Protein AF-A0A2D4KWH8-F1 (afdb_monomer)

Foldseek 3Di:
DDDDDDDDDDDDDDDDDDDDDDDDVPVCPVVDDDDDDDDDPPPPDPPPQWDDDPNDTDRNVVVVVVVVVVVVVVVVVVVVVVVVVVVVVVVVVVVVVVVVVVVVVVVVVVVVVD

Mean predicted aligned error: 17.45 Å

pLDDT: mean 77.07, std 23.11, range [33.53, 98.75]

Sequence (114 aa):
FVCRYRSLRYSRQEGTEAGLGEEELAGNLHFLRPSVSCTKSTREAQSTNLIPYNGAVLNVSKLLEKAEQTENSRLYLENKIHTLELKLEETQLRFSSTEASNKALTLEAQELQK

Radius of gyration: 33.53 Å; Cα contacts (8 Å, |Δi|>4): 15; chains: 1; bounding box: 58×34×99 Å

Organism: NCBI:txid1970185

Secondary structure (DSSP, 8-state):
----PPP--------------SS-TTTTGGGSPP----------SS-TTEEEETTEEEEHHHHHHHHHHHHHHHHHHHHHHHHHHHHHHHHHHHHHHHHHHHHHHHHHHHHHT-

Structure (mmCIF, N/CA/C/O backbone):
data_AF-A0A2D4KWH8-F1
#
_entry.id   AF-A0A2D4KWH8-F1
#
loop_
_atom_site.group_PDB
_atom_site.id
_atom_site.type_symbol
_atom_site.label_atom_id
_atom_site.label_alt_id
_atom_site.label_comp_id
_atom_site.label_asym_id
_atom_site.label_entity_id
_atom_site.label_seq_id
_atom_site.pdbx_PDB_ins_code
_atom_site.Cartn_x
_atom_site.Cartn_y
_atom_site.Cartn_z
_atom_site.occupancy
_atom_site.B_iso_or_equiv
_atom_site.auth_seq_id
_atom_site.auth_comp_id
_atom_site.auth_asym_id
_atom_site.auth_atom_id
_atom_site.pdbx_PDB_model_num
ATOM 1 N N . PHE A 1 1 ? 0.988 -15.385 4.400 1.00 41.81 1 PHE A N 1
ATOM 2 C CA . PHE A 1 1 ? 0.330 -14.594 3.341 1.00 41.81 1 PHE A CA 1
ATOM 3 C C . PHE A 1 1 ? 1.244 -14.573 2.124 1.00 41.81 1 PHE A C 1
ATOM 5 O O . PHE A 1 1 ? 2.416 -14.277 2.291 1.00 41.81 1 PHE A O 1
ATOM 12 N N . VAL A 1 2 ? 0.771 -14.973 0.939 1.00 50.62 2 VAL A N 1
ATOM 13 C CA . VAL A 1 2 ? 1.586 -14.971 -0.293 1.00 50.62 2 VAL A CA 1
ATOM 14 C C . VAL A 1 2 ? 1.047 -13.881 -1.213 1.00 50.62 2 VAL A C 1
ATOM 16 O O . VAL A 1 2 ? -0.013 -14.047 -1.814 1.00 50.62 2 VAL A O 1
ATOM 19 N N . CYS A 1 3 ? 1.761 -12.762 -1.317 1.00 44.06 3 CYS A N 1
ATOM 20 C CA . CYS A 1 3 ? 1.431 -11.689 -2.252 1.00 44.06 3 CYS A CA 1
ATOM 21 C C . CYS A 1 3 ? 1.889 -12.084 -3.664 1.00 44.06 3 CYS A C 1
ATOM 23 O O . CYS A 1 3 ? 3.050 -11.916 -4.029 1.00 44.06 3 CYS A O 1
ATOM 25 N N . ARG A 1 4 ? 0.978 -12.649 -4.466 1.00 54.25 4 ARG A N 1
ATOM 26 C CA . ARG A 1 4 ? 1.201 -12.884 -5.901 1.00 54.25 4 ARG A CA 1
ATOM 27 C C . ARG A 1 4 ? 0.936 -11.595 -6.677 1.00 54.25 4 ARG A C 1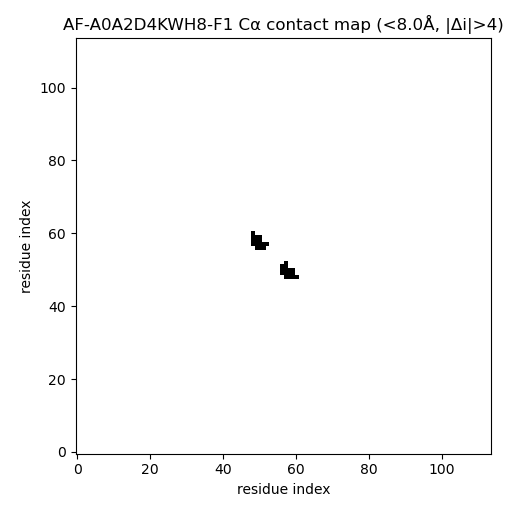
ATOM 29 O O . ARG A 1 4 ? -0.217 -11.266 -6.944 1.00 54.25 4 ARG A O 1
ATOM 36 N N . TYR A 1 5 ? 1.991 -10.899 -7.091 1.00 65.94 5 TYR A N 1
ATOM 37 C CA . TYR A 1 5 ? 1.865 -9.820 -8.070 1.00 65.94 5 TYR A CA 1
ATOM 38 C C . TYR A 1 5 ? 1.685 -10.407 -9.477 1.00 65.94 5 TYR A C 1
ATOM 40 O O . TYR A 1 5 ? 2.453 -11.259 -9.922 1.00 65.94 5 TYR A O 1
ATOM 48 N N . ARG A 1 6 ? 0.627 -9.978 -10.173 1.00 59.81 6 ARG A N 1
ATOM 49 C CA . ARG A 1 6 ? 0.302 -10.403 -11.540 1.00 59.81 6 ARG A CA 1
ATOM 50 C C . ARG A 1 6 ? 1.106 -9.545 -12.519 1.00 59.81 6 ARG A C 1
ATOM 52 O O . ARG A 1 6 ? 0.963 -8.327 -12.509 1.00 59.81 6 ARG A O 1
ATOM 59 N N . SER A 1 7 ? 1.932 -10.157 -13.368 1.00 64.50 7 SER A N 1
ATOM 60 C CA . SER A 1 7 ? 2.643 -9.421 -14.422 1.00 64.50 7 SER A CA 1
ATOM 61 C C . SER A 1 7 ? 1.648 -8.790 -15.398 1.00 64.50 7 SER A C 1
ATOM 63 O O . SER A 1 7 ? 0.864 -9.494 -16.039 1.00 64.50 7 SER A O 1
ATOM 65 N N . LEU A 1 8 ? 1.696 -7.464 -15.520 1.00 56.19 8 LEU A N 1
ATOM 66 C CA . LEU A 1 8 ? 0.960 -6.712 -16.532 1.00 56.19 8 LEU A CA 1
ATOM 67 C C . LEU A 1 8 ? 1.629 -6.928 -17.893 1.00 56.19 8 LEU A C 1
ATOM 69 O O . LEU A 1 8 ? 2.775 -6.536 -18.103 1.00 56.19 8 LEU A O 1
ATOM 73 N N . ARG A 1 9 ? 0.913 -7.573 -18.821 1.00 57.50 9 ARG A N 1
ATOM 74 C CA . ARG A 1 9 ? 1.297 -7.614 -20.235 1.00 57.50 9 ARG A CA 1
ATOM 75 C C . ARG A 1 9 ? 0.568 -6.496 -20.967 1.00 57.50 9 ARG A C 1
ATOM 77 O O . ARG A 1 9 ? -0.652 -6.537 -21.089 1.00 57.50 9 ARG A O 1
ATOM 84 N N . TYR A 1 10 ? 1.320 -5.514 -21.447 1.00 50.47 10 TYR A N 1
ATOM 85 C CA . TYR A 1 10 ? 0.793 -4.475 -22.321 1.00 50.47 10 TYR A CA 1
ATOM 86 C C . TYR A 1 10 ? 0.737 -5.025 -23.750 1.00 50.47 10 TYR A C 1
ATOM 88 O O . TYR A 1 10 ? 1.770 -5.169 -24.402 1.00 50.47 10 TYR A O 1
ATOM 96 N N . SER A 1 11 ? -0.465 -5.349 -24.233 1.00 53.59 11 SER A N 1
ATOM 97 C CA . SER A 1 11 ? -0.700 -5.437 -25.676 1.00 53.59 11 SER A CA 1
ATOM 98 C C . SER A 1 11 ? -0.567 -4.028 -26.240 1.00 53.59 11 SER A C 1
ATOM 100 O O . SER A 1 11 ? -1.377 -3.155 -25.936 1.00 53.59 11 SER A O 1
ATOM 102 N N . ARG A 1 12 ? 0.475 -3.792 -27.036 1.00 50.41 12 ARG A N 1
ATOM 103 C CA . ARG A 1 12 ? 0.582 -2.593 -27.866 1.00 50.41 12 ARG A CA 1
ATOM 104 C C . ARG A 1 12 ? -0.544 -2.655 -28.900 1.00 50.41 12 ARG A C 1
ATOM 106 O O . ARG A 1 12 ? -0.496 -3.489 -29.795 1.00 50.41 12 ARG A O 1
ATOM 113 N N . GLN A 1 13 ? -1.548 -1.796 -28.761 1.00 41.66 13 GLN A N 1
ATOM 114 C CA . GLN A 1 13 ? -2.479 -1.503 -29.843 1.00 41.66 13 GLN A CA 1
ATOM 115 C C . GLN A 1 13 ? -1.886 -0.326 -30.619 1.00 41.66 13 GLN A C 1
ATOM 117 O O . GLN A 1 13 ? -1.821 0.791 -30.109 1.00 41.66 13 GLN A O 1
ATOM 122 N N . GLU A 1 14 ? -1.350 -0.605 -31.806 1.00 51.16 14 GLU A N 1
ATOM 123 C CA . GLU A 1 14 ? -0.969 0.434 -32.759 1.00 51.16 14 GLU A CA 1
ATOM 124 C C . GLU A 1 14 ? -2.260 1.050 -33.303 1.00 51.16 14 GLU A C 1
ATOM 126 O O . GLU A 1 14 ? -3.049 0.380 -33.967 1.00 51.16 14 GLU A O 1
ATOM 131 N N . GLY A 1 15 ? -2.513 2.302 -32.924 1.00 37.72 15 GLY A N 1
ATOM 132 C CA . GLY A 1 15 ? -3.577 3.121 -33.486 1.00 37.72 15 GLY A CA 1
ATOM 133 C C . GLY A 1 15 ? -3.118 3.683 -34.822 1.00 37.72 15 GLY A C 1
ATOM 134 O O . GLY A 1 15 ? -2.118 4.387 -34.904 1.00 37.72 15 GLY A O 1
ATOM 135 N N . THR A 1 16 ? -3.829 3.286 -35.867 1.00 43.84 16 THR A N 1
ATOM 136 C CA . THR A 1 16 ? -3.731 3.778 -37.236 1.00 43.84 16 THR A CA 1
ATOM 137 C C . THR A 1 16 ? -4.466 5.114 -37.334 1.00 43.84 16 THR A C 1
ATOM 139 O O . T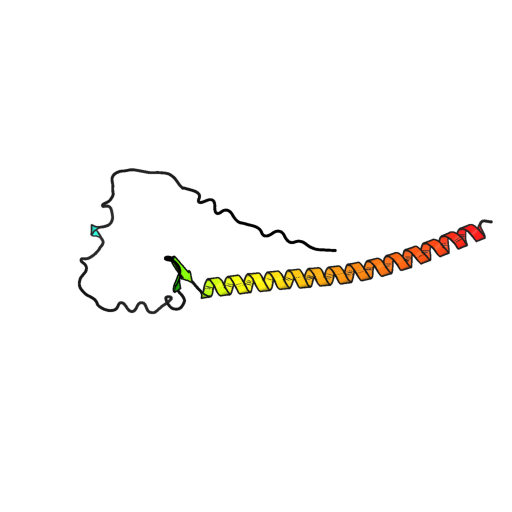HR A 1 16 ? -5.686 5.137 -37.184 1.00 43.84 16 THR A O 1
ATOM 142 N N . GLU A 1 17 ? -3.763 6.204 -37.647 1.00 40.50 17 GLU A N 1
ATOM 143 C CA . GLU A 1 17 ? -4.412 7.429 -38.131 1.00 40.50 17 GLU A CA 1
ATOM 144 C C . GLU A 1 17 ? -4.558 7.299 -39.653 1.00 40.50 17 GLU A C 1
ATOM 146 O O . GLU A 1 17 ? -3.587 7.383 -40.407 1.00 40.50 17 GLU A O 1
ATOM 151 N N . ALA A 1 18 ? -5.775 7.008 -40.103 1.00 45.56 18 ALA A N 1
ATOM 152 C CA . ALA A 1 18 ? -6.130 6.952 -41.510 1.00 45.56 18 ALA A CA 1
ATOM 153 C C . ALA A 1 18 ? -6.310 8.362 -42.095 1.00 45.56 18 ALA A C 1
ATOM 155 O O . ALA A 1 18 ? -6.959 9.210 -41.485 1.00 45.56 18 ALA A O 1
ATOM 156 N N . GLY A 1 19 ? -5.843 8.546 -43.334 1.00 37.84 19 GLY A N 1
ATOM 157 C CA . GLY A 1 19 ? -6.413 9.511 -44.274 1.00 37.84 19 GLY A CA 1
ATOM 158 C C . GLY A 1 19 ? -5.412 10.486 -44.884 1.00 37.84 19 GLY A C 1
ATOM 159 O O . GLY A 1 19 ? -5.107 11.509 -44.284 1.00 37.84 19 GLY A O 1
ATOM 160 N N . LEU A 1 20 ? -4.991 10.226 -46.124 1.00 34.53 20 LEU A N 1
ATOM 161 C CA . LEU A 1 20 ? -5.479 10.939 -47.317 1.00 34.53 20 LEU A CA 1
ATOM 162 C C . LEU A 1 20 ? -4.542 10.694 -48.513 1.00 34.53 20 LEU A C 1
ATOM 164 O O . LEU A 1 20 ? -3.345 10.936 -48.421 1.00 34.53 20 LEU A O 1
ATOM 168 N N . GLY A 1 21 ? -5.141 10.302 -49.641 1.00 33.53 21 GLY A N 1
ATOM 169 C CA . GL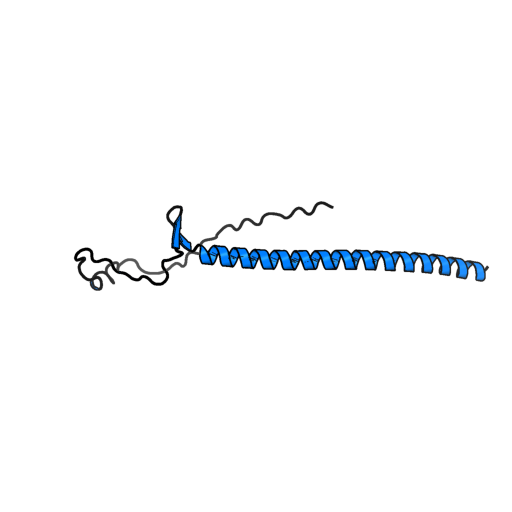Y A 1 21 ? -4.674 10.672 -50.978 1.00 33.53 21 GLY A CA 1
ATOM 170 C C . GLY A 1 21 ? -3.555 9.828 -51.574 1.00 33.53 21 GLY A C 1
ATOM 171 O O . GLY A 1 21 ? -2.374 10.056 -51.338 1.00 33.53 21 GLY A O 1
ATOM 172 N N . GLU A 1 22 ? -3.949 8.905 -52.439 1.00 51.66 22 GLU A N 1
ATOM 173 C CA . GLU A 1 22 ? -3.101 8.396 -53.511 1.00 51.66 22 GLU A CA 1
ATOM 174 C 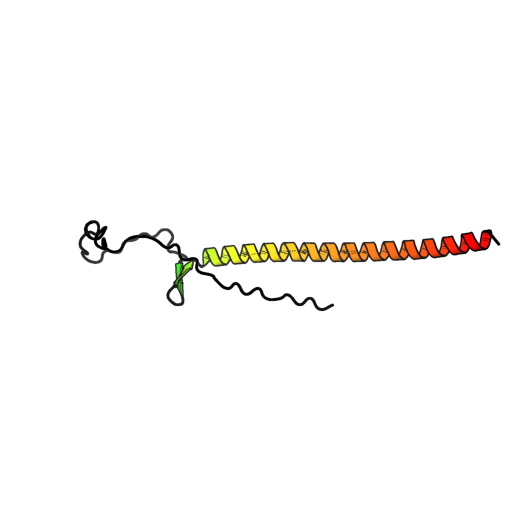C . GLU A 1 22 ? -2.757 9.579 -54.453 1.00 51.66 22 GLU A C 1
ATOM 176 O O . GLU A 1 22 ? -3.613 10.433 -54.676 1.00 51.66 22 GLU A O 1
ATOM 181 N N . GLU A 1 23 ? -1.525 9.621 -54.989 1.00 50.81 23 GLU A N 1
ATOM 182 C CA . GLU A 1 23 ? -1.093 10.431 -56.160 1.00 50.81 23 GLU A CA 1
ATOM 183 C C . GLU A 1 23 ? -0.182 11.681 -55.999 1.00 50.81 23 GLU A C 1
ATOM 185 O O . GLU A 1 23 ? -0.122 12.504 -56.904 1.00 50.81 23 GLU A O 1
ATOM 190 N N . GLU A 1 24 ? 0.673 11.802 -54.970 1.00 50.81 24 GLU A N 1
ATOM 191 C CA . GLU A 1 24 ? 1.770 12.806 -55.036 1.00 50.81 24 GLU A CA 1
ATOM 192 C C . GLU A 1 24 ? 3.101 12.353 -54.404 1.00 50.81 24 GLU A C 1
ATOM 194 O O . GLU A 1 24 ? 3.711 13.009 -53.559 1.00 50.81 24 GLU A O 1
ATOM 199 N N . LEU A 1 25 ? 3.613 11.201 -54.847 1.00 53.91 25 LEU A N 1
ATOM 200 C CA . LEU A 1 25 ? 4.907 10.646 -54.412 1.00 53.91 25 LEU A CA 1
ATOM 201 C C . LEU A 1 25 ? 6.121 11.244 -55.155 1.00 53.91 25 LEU A C 1
ATOM 203 O O . LEU A 1 25 ? 7.063 10.537 -55.504 1.00 53.91 25 LEU A O 1
ATOM 207 N N . ALA A 1 26 ? 6.134 12.558 -55.382 1.00 58.94 26 ALA A N 1
ATOM 208 C CA . ALA A 1 26 ? 7.320 13.284 -55.859 1.00 58.94 26 ALA A CA 1
ATOM 209 C C . ALA A 1 26 ? 7.612 14.566 -55.055 1.00 58.94 26 ALA A C 1
ATOM 211 O O . ALA A 1 26 ? 8.530 15.319 -55.380 1.00 58.94 26 ALA A O 1
ATOM 212 N N . GLY A 1 27 ? 6.877 14.801 -53.966 1.00 55.66 27 GLY A N 1
ATOM 213 C CA . GLY A 1 27 ? 6.786 16.107 -53.313 1.00 55.66 27 GLY A CA 1
ATOM 214 C C . GLY A 1 27 ? 7.971 16.571 -52.465 1.00 55.66 27 GLY A C 1
ATOM 215 O O . GLY A 1 27 ? 7.811 17.561 -51.769 1.00 55.66 27 GLY A O 1
ATOM 216 N N . ASN A 1 28 ? 9.137 15.904 -52.485 1.00 59.50 28 ASN A N 1
ATOM 217 C CA . ASN A 1 28 ? 10.365 16.427 -51.850 1.00 59.50 28 ASN A CA 1
ATOM 218 C C . ASN A 1 28 ? 11.688 16.004 -52.518 1.00 59.50 28 ASN A C 1
ATOM 220 O O . ASN A 1 28 ? 12.761 16.419 -52.076 1.00 59.50 28 ASN A O 1
ATOM 224 N N . LEU A 1 29 ? 11.649 15.191 -53.581 1.00 58.97 29 LEU A N 1
ATOM 225 C CA . LEU A 1 29 ? 12.859 14.586 -54.155 1.00 58.97 29 LEU A CA 1
ATOM 226 C C . LEU A 1 29 ? 13.798 15.634 -54.783 1.00 58.97 29 LEU A C 1
ATOM 228 O O . LEU A 1 29 ? 15.015 15.496 -54.729 1.00 58.97 29 LEU A O 1
ATOM 232 N N . HIS A 1 30 ? 13.230 16.725 -55.298 1.00 59.03 30 HIS A N 1
ATOM 233 C CA . HIS A 1 30 ? 13.955 17.868 -55.859 1.00 59.03 30 HIS A CA 1
ATOM 234 C C . HIS A 1 30 ? 14.722 18.698 -54.806 1.00 59.03 30 HIS A C 1
ATOM 236 O O . HIS A 1 30 ? 15.675 19.395 -55.147 1.00 59.03 30 HIS A O 1
ATOM 242 N N . PHE A 1 31 ? 14.356 18.625 -53.519 1.00 57.28 31 PHE A N 1
ATOM 243 C CA . PHE A 1 31 ? 15.087 19.334 -52.458 1.00 57.28 31 PHE A CA 1
ATOM 244 C C . PHE A 1 31 ? 16.360 18.604 -52.007 1.00 57.28 31 PHE A C 1
ATOM 246 O O . PHE A 1 31 ? 17.158 19.164 -51.251 1.00 57.28 31 PHE A O 1
ATOM 253 N N . LEU A 1 32 ? 16.583 17.369 -52.465 1.00 60.78 32 LEU A N 1
ATOM 254 C CA . LEU A 1 32 ? 17.793 16.613 -52.165 1.00 60.78 32 LEU A CA 1
ATOM 255 C C . LEU A 1 32 ? 18.877 16.958 -53.195 1.00 60.78 32 LEU A C 1
ATOM 257 O O . LEU A 1 32 ? 18.731 16.701 -54.388 1.00 60.78 32 LEU A O 1
ATOM 261 N N . ARG A 1 33 ? 19.986 17.555 -52.741 1.00 53.38 33 ARG A N 1
ATOM 262 C CA . ARG A 1 33 ? 21.149 17.813 -53.607 1.00 53.38 33 ARG A CA 1
ATOM 263 C C . ARG A 1 33 ? 21.760 16.493 -54.110 1.00 53.38 33 ARG A C 1
ATOM 265 O O . ARG A 1 33 ? 21.743 15.513 -53.362 1.00 53.38 33 ARG A O 1
ATOM 272 N N . PRO A 1 34 ? 22.355 16.469 -55.322 1.00 52.12 34 PRO A N 1
ATOM 273 C CA . PRO A 1 34 ? 23.041 15.293 -55.849 1.00 52.12 34 PRO A CA 1
ATOM 274 C C . PRO A 1 34 ? 24.086 14.772 -54.860 1.00 52.12 34 PRO A C 1
ATOM 276 O O . PRO A 1 34 ? 24.923 15.532 -54.371 1.00 52.12 34 PRO A O 1
ATOM 279 N N . SER A 1 35 ? 24.022 13.472 -54.573 1.00 58.34 35 SER A N 1
ATOM 280 C CA . SER A 1 35 ? 25.014 12.754 -53.774 1.00 58.34 35 SER A CA 1
ATOM 281 C C . SER A 1 35 ? 26.379 12.848 -54.455 1.00 58.34 35 SER A C 1
ATOM 283 O O . SER A 1 35 ? 26.636 12.180 -55.455 1.00 58.34 35 SER A O 1
ATOM 285 N N . VAL A 1 36 ? 27.249 13.698 -53.913 1.00 46.50 36 VAL A N 1
ATOM 286 C CA . VAL A 1 36 ? 28.677 13.727 -54.223 1.00 46.50 36 VAL A CA 1
ATOM 287 C C . VAL A 1 36 ? 29.454 13.323 -52.977 1.00 46.50 36 VAL A C 1
ATOM 289 O O . VAL A 1 36 ? 29.395 13.982 -51.944 1.00 46.50 36 VAL A O 1
ATOM 292 N N . SER A 1 37 ? 30.125 12.178 -53.113 1.00 47.88 37 SER A N 1
ATOM 293 C CA . SER A 1 37 ? 31.302 11.692 -52.385 1.00 47.88 37 SER A CA 1
ATOM 294 C C . SER A 1 37 ? 31.495 12.128 -50.926 1.00 47.88 37 SER A C 1
ATOM 296 O O . SER A 1 37 ? 31.838 13.270 -50.633 1.00 47.88 37 SER A O 1
ATOM 298 N N . CYS A 1 38 ? 31.424 11.127 -50.043 1.00 52.59 38 CYS A N 1
ATOM 299 C CA . CYS A 1 38 ? 32.240 10.951 -48.839 1.00 52.59 38 CYS A CA 1
ATOM 300 C C . CYS A 1 38 ? 33.082 12.170 -48.416 1.00 52.59 38 CYS A C 1
ATOM 302 O O . CYS A 1 38 ? 34.242 12.305 -48.794 1.00 52.59 38 CYS A O 1
ATOM 304 N N . THR A 1 39 ? 32.532 13.000 -47.536 1.00 40.38 39 THR A N 1
ATOM 305 C CA . THR A 1 39 ? 33.331 13.653 -46.500 1.00 40.38 39 THR A CA 1
ATOM 306 C C . THR A 1 39 ? 32.593 13.490 -45.180 1.00 40.38 39 THR A C 1
ATOM 308 O O . THR A 1 39 ? 31.377 13.651 -45.087 1.00 40.38 39 THR A O 1
ATOM 311 N N . LYS A 1 40 ? 33.336 13.030 -44.177 1.00 52.66 40 LYS A N 1
ATOM 312 C CA . LYS A 1 40 ? 32.865 12.672 -42.842 1.00 52.66 40 LYS A CA 1
ATOM 313 C C . LYS A 1 40 ? 32.136 13.877 -42.242 1.00 52.66 40 LYS A C 1
ATOM 315 O O . LYS A 1 40 ? 32.771 14.860 -41.873 1.00 52.66 40 LYS A O 1
ATOM 320 N N . SER A 1 41 ? 30.807 13.820 -42.179 1.00 40.19 41 SER A N 1
ATOM 321 C CA . SER A 1 41 ? 30.016 14.826 -41.475 1.00 40.19 41 SER A CA 1
ATOM 322 C C . SER A 1 41 ? 30.104 14.533 -39.985 1.00 40.19 41 SER A C 1
ATOM 324 O O . SER A 1 41 ? 29.315 13.778 -39.419 1.00 40.19 41 SER A O 1
ATOM 326 N N . THR A 1 42 ? 31.112 15.122 -39.355 1.00 50.06 42 THR A N 1
ATOM 327 C CA . THR A 1 42 ? 31.216 15.264 -37.908 1.00 50.06 42 THR A CA 1
ATOM 328 C C . THR A 1 42 ? 30.092 16.192 -37.433 1.00 50.06 42 THR A C 1
ATOM 330 O O . THR A 1 42 ? 30.296 17.374 -37.184 1.00 50.06 42 THR A O 1
ATOM 333 N N . ARG A 1 43 ? 28.868 15.664 -37.309 1.00 46.72 43 ARG A N 1
ATOM 334 C CA . ARG A 1 43 ? 27.929 16.108 -36.269 1.00 46.72 43 ARG A CA 1
ATOM 335 C C . ARG A 1 43 ? 28.193 15.253 -35.035 1.00 46.72 43 ARG A C 1
ATOM 337 O O . ARG A 1 43 ? 27.404 14.396 -34.652 1.00 46.72 43 ARG A O 1
ATOM 344 N N . GLU A 1 44 ? 29.354 15.475 -34.434 1.00 52.22 44 GLU A N 1
ATOM 345 C CA . GLU A 1 44 ? 29.642 15.013 -33.080 1.00 52.22 44 GLU A CA 1
ATOM 346 C C . GLU A 1 44 ? 28.939 15.950 -32.098 1.00 52.22 44 GLU A C 1
ATOM 348 O O . GLU A 1 44 ? 29.522 16.889 -31.575 1.00 52.22 44 GLU A O 1
ATOM 353 N N . ALA A 1 45 ? 27.640 15.734 -31.906 1.00 51.75 45 ALA A N 1
ATOM 354 C CA . ALA A 1 45 ? 26.916 16.201 -30.731 1.00 51.75 45 ALA A CA 1
ATOM 355 C C . ALA A 1 45 ? 25.581 15.446 -30.659 1.00 51.75 45 ALA A C 1
ATOM 357 O O . ALA A 1 45 ? 24.733 15.620 -31.527 1.00 51.75 45 ALA A O 1
ATOM 358 N N . GLN A 1 46 ? 25.398 14.637 -29.608 1.00 51.38 46 GLN A N 1
ATOM 359 C CA . GLN A 1 46 ? 24.222 13.807 -29.257 1.00 51.38 46 GLN A CA 1
ATOM 360 C C . GLN A 1 46 ? 24.165 12.350 -29.767 1.00 51.38 46 GLN A C 1
ATOM 362 O O . GLN A 1 46 ? 23.255 11.619 -29.381 1.00 51.38 46 GLN A O 1
ATOM 367 N N . SER A 1 47 ? 25.136 11.867 -30.547 1.00 53.50 47 SER A N 1
ATOM 368 C CA . SER A 1 47 ? 25.188 10.464 -31.011 1.00 53.50 47 SER A CA 1
ATOM 369 C C . SER A 1 47 ? 25.832 9.477 -30.025 1.00 53.50 47 SER A C 1
ATOM 371 O O . SER A 1 47 ? 25.959 8.299 -30.341 1.00 53.50 47 SER A O 1
ATOM 373 N N . THR A 1 48 ? 26.231 9.912 -28.828 1.00 62.41 48 THR A N 1
ATOM 374 C CA . THR A 1 48 ? 27.072 9.103 -27.926 1.00 62.41 48 THR A CA 1
ATOM 375 C C . THR A 1 48 ? 26.354 7.923 -27.269 1.00 62.41 48 THR A C 1
ATOM 377 O O . THR A 1 48 ? 27.019 6.997 -26.821 1.00 62.41 48 THR A O 1
ATOM 380 N N . ASN A 1 49 ? 25.017 7.916 -27.238 1.00 72.94 49 ASN A N 1
ATOM 381 C CA . ASN A 1 49 ? 24.240 6.920 -26.485 1.00 72.94 49 ASN A CA 1
ATOM 382 C C . ASN A 1 49 ? 23.203 6.164 -27.329 1.00 72.94 49 ASN A C 1
ATOM 384 O O . ASN A 1 49 ? 22.344 5.472 -26.775 1.00 72.94 49 ASN A O 1
ATOM 388 N N . LEU A 1 50 ? 23.251 6.326 -28.655 1.00 91.25 50 LEU A N 1
ATOM 389 C CA . LEU A 1 50 ? 22.380 5.620 -29.588 1.00 91.25 50 LEU A CA 1
ATOM 390 C C . LEU A 1 50 ? 23.070 4.341 -30.067 1.00 91.25 50 LEU A C 1
ATOM 392 O O . LEU A 1 50 ? 24.100 4.416 -30.732 1.00 91.25 50 LEU A O 1
ATOM 396 N N . ILE A 1 51 ? 22.502 3.178 -29.754 1.00 91.62 51 ILE A N 1
ATOM 397 C CA . ILE A 1 51 ? 23.033 1.878 -30.181 1.00 91.62 51 ILE A CA 1
ATOM 398 C C . ILE A 1 51 ? 22.027 1.152 -31.082 1.00 91.62 51 ILE A C 1
ATOM 400 O O . ILE A 1 51 ? 20.839 1.107 -30.753 1.00 91.62 51 ILE A O 1
ATOM 404 N N . PRO A 1 52 ? 22.451 0.569 -32.215 1.00 90.50 52 PRO A N 1
ATOM 405 C CA . PRO A 1 52 ? 21.601 -0.334 -32.972 1.00 90.50 52 PRO A CA 1
ATOM 406 C C . PRO A 1 52 ? 21.416 -1.649 -32.199 1.00 90.50 52 PRO A C 1
ATOM 408 O O . PRO A 1 52 ? 22.379 -2.243 -31.719 1.00 90.50 52 PRO A O 1
ATOM 411 N N . TYR A 1 53 ? 20.179 -2.119 -32.085 1.00 90.81 53 TYR A N 1
ATOM 412 C CA . TYR A 1 53 ? 19.817 -3.376 -31.437 1.00 90.81 53 TYR A CA 1
ATOM 413 C C . TYR A 1 53 ? 18.581 -3.969 -32.121 1.00 90.81 53 TYR A C 1
ATOM 415 O O . TYR A 1 53 ? 17.546 -3.310 -32.205 1.00 90.81 53 TYR A O 1
ATOM 423 N N . ASN A 1 54 ? 18.686 -5.205 -32.624 1.00 92.06 54 ASN A N 1
ATOM 424 C CA . ASN A 1 54 ? 17.603 -5.926 -33.315 1.00 92.06 54 ASN A CA 1
ATOM 425 C C . ASN A 1 54 ? 16.881 -5.105 -34.404 1.00 92.06 54 ASN A C 1
ATOM 427 O O . ASN A 1 54 ? 15.656 -5.093 -34.476 1.00 92.06 54 ASN A O 1
ATOM 431 N N . GLY A 1 55 ? 17.633 -4.387 -35.242 1.00 91.56 55 GLY A N 1
ATOM 432 C CA . GLY A 1 55 ? 17.067 -3.572 -36.325 1.00 91.56 55 GLY A CA 1
ATOM 433 C C . GLY A 1 55 ? 16.452 -2.235 -35.887 1.00 91.56 55 GLY A C 1
ATOM 434 O O . GLY A 1 55 ? 16.009 -1.476 -36.742 1.00 91.56 55 GLY A O 1
ATOM 435 N N . ALA A 1 56 ? 16.463 -1.909 -34.591 1.00 90.50 56 ALA A N 1
ATOM 436 C CA . ALA A 1 56 ? 16.061 -0.610 -34.050 1.00 90.50 56 ALA A CA 1
ATOM 437 C C . ALA A 1 56 ? 17.271 0.173 -33.512 1.00 90.50 56 ALA A C 1
ATOM 439 O O . ALA A 1 56 ? 18.322 -0.404 -33.249 1.00 90.50 56 ALA A O 1
ATOM 440 N N . VAL A 1 57 ? 17.124 1.486 -33.311 1.00 92.62 57 VAL A N 1
ATOM 441 C CA . VAL A 1 57 ? 18.126 2.329 -32.635 1.00 92.62 57 VAL A CA 1
ATOM 442 C C . VAL A 1 57 ? 17.618 2.674 -31.237 1.00 92.62 57 VAL A C 1
ATOM 444 O O . VAL A 1 57 ? 16.558 3.280 -31.085 1.00 92.62 57 VAL A O 1
ATOM 447 N N . LEU A 1 58 ? 18.367 2.282 -30.208 1.00 92.69 58 LEU A N 1
ATOM 448 C CA . LEU A 1 58 ? 18.033 2.489 -28.802 1.00 92.69 58 LEU A CA 1
ATOM 449 C C . LEU A 1 58 ? 18.858 3.619 -28.202 1.00 92.69 58 LEU A C 1
ATOM 451 O O . LEU A 1 58 ? 20.064 3.675 -28.401 1.00 92.69 58 LEU A O 1
ATOM 455 N N . ASN A 1 59 ? 18.227 4.465 -27.388 1.00 93.50 59 ASN A N 1
ATOM 456 C CA . ASN A 1 59 ? 18.930 5.420 -26.535 1.00 93.50 59 ASN A CA 1
ATOM 457 C C . ASN A 1 59 ? 19.165 4.797 -25.153 1.00 93.50 59 ASN A C 1
ATOM 459 O O . ASN A 1 59 ? 18.248 4.751 -24.332 1.00 93.50 59 ASN A O 1
ATOM 463 N N . VAL A 1 60 ? 20.382 4.313 -24.907 1.00 93.25 60 VAL A N 1
ATOM 464 C CA . VAL A 1 60 ? 20.726 3.586 -23.673 1.00 93.25 60 VAL A CA 1
ATOM 465 C C . VAL A 1 60 ? 20.611 4.483 -22.447 1.00 93.25 60 VAL A C 1
ATOM 467 O O . VAL A 1 60 ? 20.051 4.062 -21.442 1.00 93.25 60 VAL A O 1
ATOM 470 N N . SER A 1 61 ? 21.056 5.738 -22.531 1.00 92.81 61 SER A N 1
ATOM 471 C CA . SER A 1 61 ? 20.983 6.672 -21.400 1.00 92.81 61 SER A CA 1
ATOM 472 C C . SER A 1 61 ? 19.550 6.931 -20.963 1.00 92.81 61 SER A C 1
ATOM 474 O O . SER A 1 61 ? 19.257 6.882 -19.776 1.00 92.81 61 SER A O 1
ATOM 476 N N . LYS A 1 62 ? 18.633 7.120 -21.916 1.00 93.50 62 LYS A N 1
ATOM 477 C CA . LYS A 1 62 ? 17.213 7.316 -21.606 1.00 93.50 62 LYS A CA 1
ATOM 478 C C . LYS A 1 62 ? 16.566 6.056 -21.028 1.00 93.50 62 LYS A C 1
ATOM 480 O O . LYS A 1 62 ? 15.628 6.152 -20.242 1.00 93.50 62 LYS A O 1
ATOM 485 N N . LEU A 1 63 ? 17.025 4.871 -21.434 1.00 94.94 63 LEU A N 1
ATOM 486 C CA . LEU A 1 63 ? 16.570 3.612 -20.841 1.00 94.94 63 LEU A CA 1
ATOM 487 C C . LEU A 1 63 ? 17.063 3.469 -19.397 1.00 94.94 63 LEU A C 1
ATOM 489 O O . LEU A 1 63 ? 16.270 3.099 -18.536 1.00 94.94 63 LEU A O 1
ATOM 493 N N . LEU A 1 64 ? 18.326 3.810 -19.131 1.00 95.88 64 LEU A N 1
ATOM 494 C CA . LEU A 1 64 ? 18.903 3.796 -17.786 1.00 95.88 64 LEU A CA 1
ATOM 495 C C . LEU A 1 64 ? 18.226 4.813 -16.860 1.00 95.88 64 LEU A C 1
ATOM 497 O O . LEU A 1 64 ? 17.823 4.441 -15.766 1.00 95.88 64 LEU A O 1
ATOM 501 N N . GLU A 1 65 ? 18.006 6.045 -17.323 1.00 96.44 65 GLU A N 1
ATOM 502 C CA . GLU A 1 65 ? 17.289 7.086 -16.571 1.00 96.44 65 GLU A CA 1
ATOM 503 C C . GLU A 1 65 ? 15.878 6.623 -16.172 1.00 96.44 65 GLU A C 1
ATOM 505 O O . GLU A 1 65 ? 15.470 6.728 -15.016 1.00 96.44 65 GLU A O 1
ATOM 510 N N . LYS A 1 66 ? 15.132 6.034 -17.116 1.00 97.56 66 LYS A N 1
ATOM 511 C CA . LYS A 1 66 ? 13.805 5.470 -16.830 1.00 97.56 66 LYS A CA 1
ATOM 512 C C . LYS A 1 66 ? 13.866 4.301 -15.850 1.00 97.56 66 LYS A C 1
ATOM 514 O O . LYS A 1 66 ? 12.964 4.164 -15.022 1.00 97.56 66 LYS A O 1
ATOM 519 N N . ALA A 1 67 ? 14.882 3.446 -15.960 1.00 97.50 67 ALA A N 1
ATOM 520 C CA . ALA A 1 67 ? 15.071 2.323 -15.049 1.00 97.50 67 ALA A CA 1
ATOM 521 C C . ALA A 1 67 ? 15.355 2.820 -13.625 1.00 97.50 67 ALA A C 1
ATOM 523 O O . ALA A 1 67 ? 14.690 2.379 -12.693 1.00 97.50 67 ALA A O 1
ATOM 524 N N . GLU A 1 68 ? 16.246 3.799 -13.471 1.00 98.00 68 GLU A N 1
ATOM 525 C CA . GLU A 1 68 ? 16.552 4.441 -12.191 1.00 98.00 68 GLU A CA 1
ATOM 526 C C . GLU A 1 68 ? 15.314 5.115 -11.583 1.00 98.00 68 GLU A C 1
ATOM 528 O O . GLU A 1 68 ? 14.984 4.888 -10.420 1.00 98.00 68 GLU A O 1
ATOM 533 N N . GLN A 1 69 ? 14.564 5.889 -12.373 1.00 98.44 69 GLN A N 1
ATOM 534 C CA . GLN A 1 69 ? 13.325 6.520 -11.913 1.00 98.44 69 GLN A CA 1
ATOM 535 C C . GLN A 1 69 ? 12.293 5.488 -11.433 1.00 98.44 69 GLN A C 1
ATOM 537 O O . GLN A 1 69 ? 11.632 5.683 -10.406 1.00 98.44 69 GLN A O 1
ATOM 542 N N . THR A 1 70 ? 12.143 4.393 -12.181 1.00 98.00 70 THR A N 1
ATOM 543 C CA . THR A 1 70 ? 11.230 3.299 -11.828 1.00 98.00 70 THR A CA 1
ATOM 544 C C . THR A 1 70 ? 11.666 2.641 -10.525 1.00 98.00 70 THR A C 1
ATOM 546 O O . THR A 1 70 ? 10.836 2.404 -9.650 1.00 98.00 70 THR A O 1
ATOM 549 N N . GLU A 1 71 ? 12.966 2.408 -10.366 1.00 98.50 71 GLU A N 1
ATOM 550 C CA . GLU A 1 71 ? 13.530 1.767 -9.186 1.00 98.50 71 GLU A CA 1
ATOM 551 C C . GLU A 1 71 ? 13.400 2.639 -7.933 1.00 98.50 71 GLU A C 1
ATOM 553 O O . GLU A 1 71 ? 12.955 2.163 -6.890 1.00 98.50 71 GLU A O 1
ATOM 558 N N . ASN A 1 72 ? 13.653 3.943 -8.050 1.00 98.44 72 ASN A N 1
ATOM 559 C CA . ASN A 1 72 ? 13.432 4.898 -6.964 1.00 98.44 72 ASN A CA 1
ATOM 560 C C . ASN A 1 72 ? 11.953 4.960 -6.552 1.00 98.44 72 ASN A C 1
ATOM 562 O O . ASN A 1 72 ? 11.628 5.005 -5.364 1.00 98.44 72 ASN A O 1
ATOM 566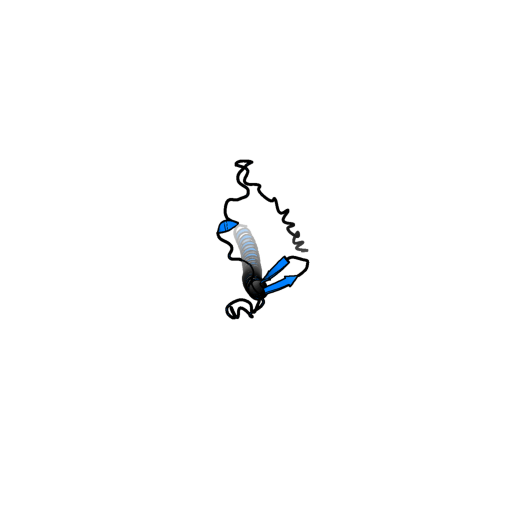 N N . SER A 1 73 ? 11.042 4.911 -7.529 1.00 97.81 73 SER A N 1
ATOM 567 C CA . SER A 1 73 ? 9.598 4.875 -7.272 1.00 97.81 73 SER A CA 1
ATOM 568 C C . SER A 1 73 ? 9.180 3.581 -6.565 1.00 97.81 73 SER A C 1
ATOM 570 O O . SER A 1 73 ? 8.386 3.622 -5.624 1.00 97.81 73 SER A O 1
ATOM 572 N N . ARG A 1 74 ? 9.735 2.433 -6.980 1.00 98.50 74 ARG A N 1
ATOM 573 C CA . ARG A 1 74 ? 9.514 1.132 -6.333 1.00 98.50 74 ARG A CA 1
ATOM 574 C C . ARG A 1 74 ? 10.001 1.162 -4.887 1.00 98.50 74 ARG A C 1
ATOM 576 O O . ARG A 1 74 ? 9.222 0.861 -3.986 1.00 98.50 74 ARG A O 1
ATOM 583 N N . LEU A 1 75 ? 11.242 1.595 -4.666 1.00 98.69 75 LEU A N 1
ATOM 584 C CA . LEU A 1 75 ? 11.849 1.690 -3.340 1.00 98.69 75 LEU A CA 1
ATOM 585 C C . LEU A 1 75 ? 11.032 2.593 -2.406 1.00 98.69 75 LEU A C 1
ATOM 587 O O . LEU A 1 75 ? 10.791 2.236 -1.254 1.00 98.69 75 LEU A O 1
ATOM 591 N N . TYR A 1 76 ? 10.555 3.739 -2.902 1.00 98.62 76 TYR A N 1
ATOM 592 C CA . TYR A 1 76 ? 9.687 4.638 -2.138 1.00 98.62 76 TYR A CA 1
ATOM 593 C C . TYR A 1 76 ? 8.402 3.941 -1.667 1.00 98.62 76 TYR A C 1
ATOM 595 O O . TYR A 1 76 ? 8.016 4.057 -0.500 1.00 98.62 76 TYR A O 1
ATOM 603 N N . LEU A 1 77 ? 7.740 3.201 -2.561 1.00 98.62 77 LEU A N 1
ATOM 604 C CA . LEU A 1 77 ? 6.511 2.485 -2.230 1.00 98.62 77 LEU A CA 1
ATOM 605 C C . LEU A 1 77 ? 6.761 1.347 -1.238 1.00 98.62 77 LEU A C 1
ATOM 607 O O . LEU A 1 77 ? 5.976 1.187 -0.308 1.00 98.62 77 LEU A O 1
ATOM 611 N N . GLU A 1 78 ? 7.857 0.605 -1.380 1.00 98.50 78 GLU A N 1
ATOM 612 C CA . GLU A 1 78 ? 8.227 -0.460 -0.440 1.00 98.50 78 GLU A CA 1
ATOM 613 C C . GLU A 1 78 ? 8.496 0.078 0.963 1.00 98.50 78 GLU A C 1
ATOM 615 O O . GLU A 1 78 ? 7.990 -0.463 1.944 1.00 98.50 78 GLU A O 1
ATOM 620 N N . ASN A 1 79 ? 9.206 1.201 1.065 1.00 98.62 79 ASN A N 1
ATOM 621 C CA . ASN A 1 79 ? 9.484 1.840 2.348 1.00 98.62 79 ASN A CA 1
ATOM 622 C C . ASN A 1 79 ? 8.193 2.360 3.014 1.00 98.62 79 ASN A C 1
ATOM 624 O O . ASN A 1 79 ? 7.981 2.221 4.224 1.00 98.62 79 ASN A O 1
ATOM 628 N N . LYS A 1 80 ? 7.266 2.892 2.205 1.00 98.75 80 LYS A N 1
ATOM 629 C CA . LYS A 1 80 ? 5.933 3.294 2.668 1.00 98.75 80 LYS A CA 1
ATOM 630 C C . LYS A 1 80 ? 5.111 2.099 3.155 1.00 98.75 80 LYS A C 1
ATOM 632 O O . LYS A 1 80 ? 4.467 2.217 4.194 1.00 98.75 80 LYS A O 1
ATOM 637 N N . ILE A 1 81 ? 5.129 0.975 2.435 1.00 98.75 81 ILE A N 1
ATOM 638 C CA . ILE A 1 81 ? 4.448 -0.264 2.844 1.00 98.75 81 ILE A CA 1
ATOM 639 C C . ILE A 1 81 ? 5.005 -0.740 4.184 1.00 98.75 81 ILE A C 1
ATOM 641 O O . ILE A 1 81 ? 4.232 -0.904 5.122 1.00 98.75 81 ILE A O 1
ATOM 645 N N . HIS A 1 82 ? 6.327 -0.838 4.310 1.00 98.69 82 HIS A N 1
ATOM 646 C CA . HIS A 1 82 ? 6.971 -1.279 5.545 1.00 98.69 82 HIS A CA 1
ATOM 647 C C . HIS A 1 82 ? 6.599 -0.396 6.747 1.00 98.69 82 HIS A C 1
ATOM 649 O O . HIS A 1 82 ? 6.227 -0.882 7.813 1.00 98.69 82 HIS A O 1
ATOM 655 N N . THR A 1 83 ? 6.601 0.927 6.559 1.00 98.69 83 THR A N 1
ATOM 656 C CA . THR A 1 83 ? 6.168 1.873 7.600 1.00 98.69 83 THR A CA 1
ATOM 657 C C . THR A 1 83 ? 4.709 1.649 8.017 1.00 98.69 83 THR A C 1
ATOM 659 O O . THR A 1 83 ? 4.365 1.796 9.191 1.00 98.69 83 THR A O 1
ATOM 662 N N . LEU A 1 84 ? 3.825 1.331 7.066 1.00 98.75 84 LEU A N 1
ATOM 663 C CA . LEU A 1 84 ? 2.416 1.059 7.353 1.00 98.75 84 LEU A CA 1
ATOM 664 C C . LEU A 1 84 ? 2.222 -0.281 8.069 1.00 98.75 84 LEU A C 1
ATOM 666 O O . LEU A 1 84 ? 1.374 -0.353 8.953 1.00 98.75 84 LEU A O 1
ATOM 670 N N . GLU A 1 85 ? 3.010 -1.301 7.736 1.00 98.62 85 GLU A N 1
ATOM 671 C CA . GLU A 1 85 ? 3.005 -2.592 8.431 1.00 98.62 85 GLU A CA 1
ATOM 672 C C . GLU A 1 85 ? 3.387 -2.429 9.907 1.00 98.62 85 GLU A C 1
ATOM 674 O O . GLU A 1 85 ? 2.652 -2.894 10.776 1.00 98.62 85 GLU A O 1
ATOM 679 N N . LEU A 1 86 ? 4.451 -1.672 10.201 1.00 98.75 86 LEU A N 1
ATOM 680 C CA . LEU A 1 86 ? 4.865 -1.378 11.579 1.00 98.75 86 LEU A CA 1
ATOM 681 C C . LEU A 1 86 ? 3.780 -0.627 12.363 1.00 98.75 86 LEU A C 1
ATOM 683 O O . LEU A 1 86 ? 3.467 -0.973 13.501 1.00 98.75 86 LEU A O 1
ATOM 687 N N . LYS A 1 87 ? 3.163 0.391 11.748 1.00 98.75 87 LYS A N 1
ATOM 688 C CA . LYS A 1 87 ? 2.054 1.128 12.375 1.00 98.75 87 LYS A CA 1
ATOM 689 C C . LYS A 1 87 ? 0.851 0.229 12.632 1.00 98.75 87 LYS A C 1
ATOM 691 O O . LYS A 1 87 ? 0.193 0.378 13.659 1.00 98.75 87 LYS A O 1
ATOM 696 N N . LEU A 1 88 ? 0.548 -0.680 11.709 1.00 98.75 88 LEU A N 1
ATOM 697 C CA . LEU A 1 88 ? -0.549 -1.625 11.867 1.00 98.75 88 LEU A CA 1
ATOM 698 C C . LEU A 1 88 ? -0.289 -2.559 13.054 1.00 98.75 88 LEU A C 1
ATOM 700 O O . LEU A 1 88 ? -1.163 -2.688 13.909 1.00 98.75 88 LEU A O 1
ATOM 704 N N . GLU A 1 89 ? 0.906 -3.136 13.152 1.00 98.75 89 GLU A N 1
ATOM 705 C CA . GLU A 1 89 ? 1.301 -3.988 14.278 1.00 98.75 89 GLU A CA 1
ATOM 706 C C . GLU A 1 89 ? 1.195 -3.241 15.618 1.00 98.75 89 GLU A C 1
ATOM 708 O O . GLU A 1 89 ? 0.535 -3.714 16.546 1.00 98.75 89 GLU A O 1
ATOM 713 N N . GLU A 1 90 ? 1.733 -2.020 15.704 1.00 98.56 90 GLU A N 1
ATOM 714 C CA . GLU A 1 90 ? 1.622 -1.185 16.907 1.00 98.56 90 GLU A CA 1
ATOM 715 C C . GLU A 1 90 ? 0.152 -0.920 17.280 1.00 98.56 90 GLU A C 1
ATOM 717 O O . GLU A 1 90 ? -0.246 -1.029 18.444 1.00 98.56 90 GLU A O 1
ATOM 722 N N . THR A 1 91 ? -0.692 -0.593 16.294 1.00 98.62 91 THR A N 1
ATOM 723 C CA . THR A 1 91 ? -2.120 -0.351 16.545 1.00 98.62 91 THR A CA 1
ATOM 724 C C . THR A 1 91 ? -2.851 -1.600 17.021 1.00 98.62 91 THR A C 1
ATOM 726 O O . THR A 1 91 ? -3.695 -1.484 17.909 1.00 98.62 91 THR A O 1
ATOM 729 N N . GLN A 1 92 ? -2.514 -2.777 16.490 1.00 98.75 92 GLN A N 1
ATOM 730 C CA . GLN A 1 92 ? -3.096 -4.050 16.911 1.00 98.75 92 GLN A CA 1
ATOM 731 C C . GLN A 1 92 ? -2.728 -4.368 18.359 1.00 98.75 92 GLN A C 1
ATOM 733 O O . GLN A 1 92 ? -3.612 -4.694 19.148 1.00 98.75 92 GLN A O 1
ATOM 738 N N . LEU A 1 93 ? -1.462 -4.182 18.740 1.00 98.62 93 LEU A N 1
ATOM 739 C CA . LEU A 1 93 ? -1.011 -4.380 20.119 1.00 98.62 93 LEU A CA 1
ATOM 740 C C . LEU A 1 93 ? -1.749 -3.460 21.099 1.00 98.62 93 LEU A C 1
ATOM 742 O O . LEU A 1 93 ? -2.252 -3.921 22.127 1.00 98.62 93 LEU A O 1
ATOM 746 N N . ARG A 1 94 ? -1.873 -2.166 20.766 1.00 98.56 94 ARG A N 1
ATOM 747 C CA . ARG A 1 94 ? -2.636 -1.216 21.593 1.00 98.56 94 ARG A CA 1
ATOM 748 C C . ARG A 1 94 ? -4.105 -1.613 21.693 1.00 98.56 94 ARG A C 1
ATOM 750 O O . ARG A 1 94 ? -4.647 -1.623 22.794 1.00 98.56 94 ARG A O 1
ATOM 757 N N . PHE A 1 95 ? -4.729 -1.978 20.573 1.00 98.56 95 PHE A N 1
ATOM 758 C CA . PHE A 1 95 ? -6.126 -2.403 20.548 1.00 98.56 95 PHE A CA 1
ATOM 759 C C . PHE A 1 95 ? -6.358 -3.630 21.434 1.00 98.56 95 PHE A C 1
ATOM 761 O O . PHE A 1 95 ? -7.243 -3.597 22.286 1.00 98.56 95 PHE A O 1
ATOM 768 N N . SER A 1 96 ? -5.533 -4.673 21.306 1.00 98.56 96 SER A N 1
ATOM 769 C CA . SER A 1 96 ? -5.636 -5.878 22.135 1.00 98.56 96 SER A CA 1
ATOM 770 C C . SER A 1 96 ? -5.440 -5.584 23.624 1.00 98.56 96 SER A C 1
ATOM 772 O O . SER A 1 96 ? -6.162 -6.133 24.456 1.00 98.56 96 SER A O 1
ATOM 774 N N . SER A 1 97 ? -4.513 -4.688 23.979 1.00 98.50 97 SER A N 1
ATOM 775 C CA . SER A 1 97 ? -4.319 -4.259 25.370 1.00 98.50 97 SER A CA 1
ATOM 776 C C . SER A 1 97 ? -5.552 -3.531 25.921 1.00 98.50 97 SER A C 1
ATOM 778 O O . SER A 1 97 ? -6.029 -3.854 27.012 1.00 98.50 97 SER A O 1
ATOM 780 N N . THR A 1 98 ? -6.117 -2.594 25.155 1.00 98.50 98 THR A N 1
ATOM 781 C CA . THR A 1 98 ? -7.344 -1.883 25.539 1.00 98.50 98 THR A CA 1
ATOM 782 C C . THR A 1 98 ? -8.540 -2.826 25.640 1.00 98.50 98 THR A C 1
ATOM 784 O O . THR A 1 98 ? -9.317 -2.725 26.585 1.00 98.50 98 THR A O 1
ATOM 787 N N . GLU A 1 99 ? -8.684 -3.771 24.712 1.00 98.44 99 GLU A N 1
ATOM 788 C CA . GLU A 1 99 ? -9.752 -4.770 24.742 1.00 98.44 99 GLU A CA 1
ATOM 789 C C . GLU A 1 99 ? -9.666 -5.645 26.001 1.00 98.44 99 GLU A C 1
ATOM 791 O O . GLU A 1 99 ? -10.680 -5.871 26.663 1.00 98.44 99 GLU A O 1
ATOM 796 N N . ALA A 1 100 ? -8.463 -6.100 26.365 1.00 98.50 100 ALA A N 1
ATOM 797 C CA . ALA A 1 100 ? -8.241 -6.876 27.582 1.00 98.50 100 ALA A CA 1
ATOM 798 C C . ALA A 1 100 ? -8.607 -6.078 28.845 1.00 98.50 100 ALA A C 1
ATOM 800 O O . ALA A 1 100 ? -9.320 -6.594 29.707 1.00 98.50 100 ALA A O 1
ATOM 801 N N . SER A 1 101 ? -8.187 -4.811 28.923 1.00 98.38 101 SER A N 1
ATOM 802 C CA . SER A 1 101 ? -8.537 -3.912 30.031 1.00 98.38 101 SER A CA 1
ATOM 803 C C . SER A 1 101 ? -10.050 -3.687 30.132 1.00 98.38 101 SER A C 1
ATOM 805 O O . SER A 1 101 ? -10.637 -3.865 31.195 1.00 98.38 101 SER A O 1
ATOM 807 N N . ASN A 1 102 ? -10.719 -3.403 29.011 1.00 98.31 102 ASN A N 1
ATOM 808 C CA . ASN A 1 102 ? -12.172 -3.222 28.980 1.00 98.31 102 ASN A CA 1
ATOM 809 C C . ASN A 1 102 ? -12.926 -4.478 29.430 1.00 98.31 102 ASN A C 1
ATOM 811 O O . ASN A 1 102 ? -13.906 -4.368 30.167 1.00 98.31 102 ASN A O 1
ATOM 815 N N . LYS A 1 103 ? -12.476 -5.671 29.016 1.00 98.44 103 LYS A N 1
ATOM 816 C CA . LYS A 1 103 ? -13.056 -6.944 29.475 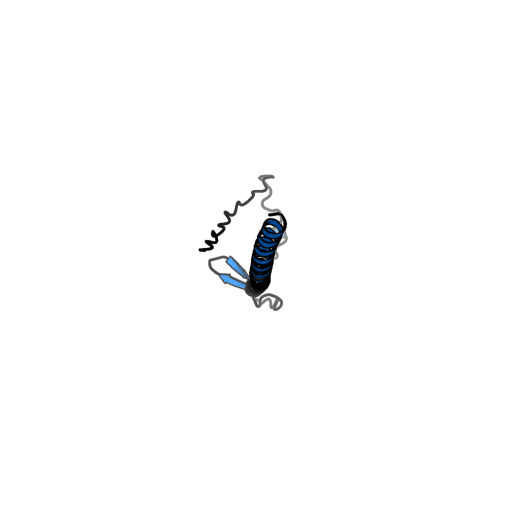1.00 98.44 103 LYS A CA 1
ATOM 817 C C . LYS A 1 103 ? -12.914 -7.103 30.987 1.00 98.44 103 LYS A C 1
ATOM 819 O O . LYS A 1 103 ? -13.898 -7.437 31.638 1.00 98.44 103 LYS A O 1
ATOM 824 N N . ALA A 1 104 ? -11.732 -6.824 31.539 1.00 98.19 104 ALA A N 1
ATOM 825 C CA . ALA A 1 104 ? -11.490 -6.891 32.979 1.00 98.19 104 ALA A CA 1
ATOM 826 C C . ALA A 1 104 ? -12.389 -5.914 33.757 1.00 98.19 104 ALA A C 1
ATOM 828 O O . ALA A 1 104 ? -13.103 -6.337 34.661 1.00 98.19 104 ALA A O 1
ATOM 829 N N . LEU A 1 105 ? -12.441 -4.646 33.339 1.00 98.06 105 LEU A N 1
ATOM 830 C CA . LEU A 1 105 ? -13.289 -3.624 33.965 1.00 98.06 105 LEU A CA 1
ATOM 831 C C . LEU A 1 105 ? -14.782 -3.963 33.880 1.00 98.06 105 LEU A C 1
ATOM 833 O O . LEU A 1 105 ? -15.536 -3.707 34.813 1.00 98.06 105 LEU A O 1
ATOM 837 N N . THR A 1 106 ? -15.224 -4.554 32.767 1.00 98.06 106 THR A N 1
ATOM 838 C CA . THR A 1 106 ? -16.622 -4.978 32.607 1.00 98.06 106 THR A CA 1
ATOM 839 C C . THR A 1 106 ? -16.977 -6.095 33.586 1.00 98.06 106 THR A C 1
ATOM 841 O O . THR A 1 106 ? -18.065 -6.074 34.157 1.00 98.06 106 THR A O 1
ATOM 844 N N . LEU A 1 107 ? -16.074 -7.059 33.794 1.00 97.69 107 LEU A N 1
ATOM 845 C CA . LEU A 1 107 ? -16.271 -8.126 34.776 1.00 97.69 107 LEU A CA 1
ATOM 846 C C . LEU A 1 107 ? -16.318 -7.565 36.202 1.00 97.69 107 LEU A C 1
ATOM 848 O O . LEU A 1 107 ? -17.251 -7.878 36.934 1.00 97.69 107 LEU A O 1
ATOM 852 N N . GLU A 1 108 ? -15.386 -6.681 36.561 1.00 97.00 108 GLU A N 1
ATOM 853 C CA . GLU A 1 108 ? -15.363 -6.016 37.872 1.00 97.00 108 GLU A CA 1
ATOM 854 C C . GLU A 1 108 ? -16.654 -5.219 38.128 1.00 97.00 108 GLU A C 1
ATOM 856 O O . GLU A 1 108 ? -17.277 -5.340 39.183 1.00 97.00 108 GLU A O 1
ATOM 861 N N . ALA A 1 109 ? -17.130 -4.4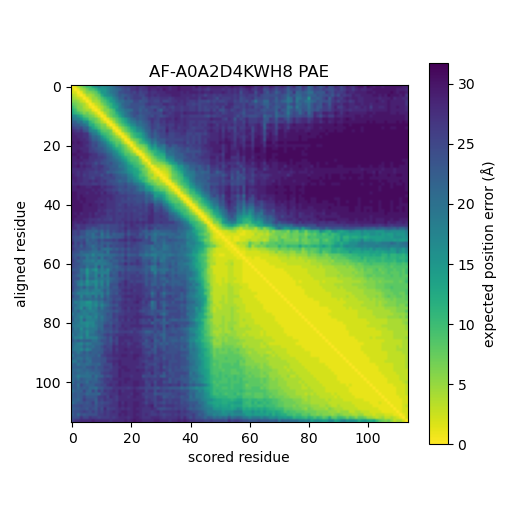61 37.135 1.00 96.75 109 ALA A N 1
ATOM 862 C CA . ALA A 1 109 ? -18.383 -3.717 37.241 1.00 96.75 109 ALA A CA 1
ATOM 863 C C . ALA A 1 109 ? -19.601 -4.634 37.444 1.00 96.75 109 ALA A C 1
ATOM 865 O O . ALA A 1 109 ? -20.515 -4.283 38.189 1.00 96.75 109 ALA A O 1
ATOM 866 N N . GLN A 1 110 ? -19.624 -5.807 36.801 1.00 97.00 110 GLN A N 1
ATOM 867 C CA . GLN A 1 110 ? -20.682 -6.801 36.997 1.00 97.00 110 GLN A CA 1
ATOM 868 C C . GLN A 1 110 ? -20.626 -7.446 38.383 1.00 97.00 110 GLN A C 1
ATOM 870 O O . GLN A 1 110 ? -21.674 -7.770 38.935 1.00 97.00 110 GLN 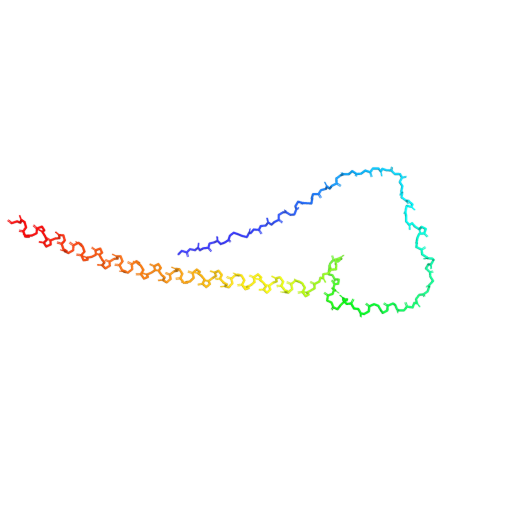A O 1
ATOM 875 N N . GLU A 1 111 ? -19.435 -7.653 38.947 1.00 95.88 111 GLU A N 1
ATOM 876 C CA . GLU A 1 111 ? -19.275 -8.180 40.305 1.00 95.88 111 GLU A CA 1
ATOM 877 C C . GLU A 1 111 ? -19.762 -7.191 41.363 1.00 95.88 111 GLU A C 1
ATOM 879 O O . GLU A 1 111 ? -20.449 -7.602 42.290 1.00 95.88 111 GLU A O 1
ATOM 884 N N . LEU A 1 112 ? -19.499 -5.893 41.190 1.00 95.44 112 LEU A N 1
ATOM 885 C C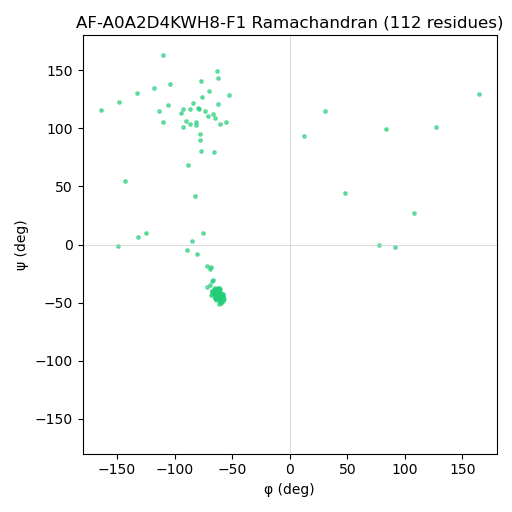A . LEU A 1 112 ? -19.976 -4.844 42.101 1.00 95.44 112 LEU A CA 1
ATOM 886 C C . LEU A 1 112 ? -21.498 -4.626 42.064 1.00 95.44 112 LEU A C 1
ATOM 888 O O . LEU A 1 112 ? -22.050 -4.014 42.976 1.00 95.44 112 LEU A O 1
ATOM 892 N N . GLN A 1 113 ? -22.172 -5.074 41.003 1.00 91.38 113 GLN A N 1
ATOM 893 C CA . GLN A 1 113 ? -23.631 -4.993 40.862 1.00 91.38 113 GLN A CA 1
ATOM 894 C C . GLN A 1 113 ? -24.373 -6.212 41.437 1.00 91.38 113 GLN A C 1
ATOM 896 O O . GLN A 1 113 ? -25.606 -6.218 41.419 1.00 91.38 113 GLN A O 1
ATOM 901 N N . LYS A 1 114 ? -23.653 -7.239 41.900 1.00 75.88 114 LYS A N 1
ATOM 902 C CA . LYS A 1 114 ? -24.221 -8.411 42.584 1.00 75.88 114 LYS A CA 1
ATOM 903 C C . LYS A 1 114 ? -24.315 -8.174 44.085 1.00 75.88 114 LYS A C 1
ATOM 905 O O . LYS A 1 114 ? -25.300 -8.681 44.663 1.00 75.88 114 LYS A O 1
#

Solvent-accessible surface area (backbone atoms only — not comparable to full-atom values): 7559 Å² total; per-residue (Å²): 138,84,89,80,80,77,84,85,79,81,78,83,76,85,82,80,86,83,87,82,78,90,88,69,97,65,84,59,65,85,77,56,75,84,92,73,76,95,70,90,79,82,72,87,72,85,65,89,45,62,42,82,53,95,94,40,76,41,53,53,61,63,51,51,52,50,49,50,53,51,48,54,52,50,53,52,50,51,54,52,50,52,54,50,52,54,52,47,53,53,51,50,55,52,49,53,52,51,51,52,50,52,52,52,53,51,52,53,57,56,60,77,73,107